Protein AF-A0A3C1KCQ5-F1 (afdb_monomer_lite)

InterPro domains:
  IPR006982 Glutamate synthase, central-N [PF04898] (1-25)
  IPR013785 Aldolase-type TIM barrel [G3DSA:3.20.20.70] (1-63)

Organism: NCBI:txid400772

Radius of gyration: 16.11 Å; chains: 1; bounding box: 41×17×37 Å

pLDDT: mean 93.95, std 4.59, range [69.25, 98.38]

Structure (mmCIF, N/CA/C/O backbone):
data_AF-A0A3C1KCQ5-F1
#
_entry.id   AF-A0A3C1KCQ5-F1
#
loop_
_atom_site.group_PDB
_atom_site.id
_atom_site.type_symbol
_atom_site.label_atom_id
_atom_site.label_alt_id
_atom_site.label_comp_id
_atom_site.label_asym_id
_atom_site.label_entity_id
_atom_site.label_seq_id
_atom_site.pdbx_PDB_ins_code
_atom_site.Cartn_x
_atom_site.Cartn_y
_atom_site.Cartn_z
_atom_site.occupancy
_atom_site.B_iso_or_equiv
_atom_site.auth_seq_id
_atom_site.auth_comp_id
_atom_site.auth_asym_id
_atom_site.auth_atom_id
_atom_site.pdbx_PDB_model_num
ATOM 1 N N . ILE A 1 1 ? 2.318 6.461 15.256 1.00 85.31 1 ILE A N 1
ATOM 2 C CA . ILE A 1 1 ? 1.375 6.294 14.120 1.00 85.31 1 ILE A CA 1
ATOM 3 C C . ILE A 1 1 ? 0.003 5.901 14.660 1.00 85.31 1 ILE A C 1
ATOM 5 O O . ILE A 1 1 ? -0.890 6.729 14.612 1.00 85.31 1 ILE A O 1
ATOM 9 N N . MET A 1 2 ? -0.126 4.741 15.309 1.00 90.56 2 MET A N 1
ATOM 10 C CA . MET A 1 2 ? -1.382 4.236 15.895 1.00 90.56 2 MET A CA 1
ATOM 11 C C . MET A 1 2 ? -2.090 5.204 16.860 1.00 90.56 2 MET A C 1
ATOM 13 O O . MET A 1 2 ? -3.286 5.439 16.729 1.00 90.56 2 MET A O 1
ATOM 17 N N . SER A 1 3 ? -1.342 5.846 17.766 1.00 92.31 3 SER A N 1
ATOM 18 C CA . SER A 1 3 ? -1.899 6.806 18.730 1.00 92.31 3 SER A CA 1
ATOM 19 C C . SER A 1 3 ? -2.509 8.057 18.089 1.00 92.31 3 SER A C 1
ATOM 21 O O . SER A 1 3 ? -3.388 8.664 18.689 1.00 92.31 3 SER A O 1
ATOM 23 N N . LYS A 1 4 ? -2.106 8.426 16.860 1.00 92.56 4 LYS A N 1
ATOM 24 C CA . LYS A 1 4 ? -2.745 9.526 16.111 1.00 92.56 4 LYS A CA 1
ATOM 25 C C . LYS A 1 4 ? -4.172 9.175 15.678 1.00 92.56 4 LYS A C 1
ATOM 27 O O . LYS A 1 4 ? -4.980 10.074 15.511 1.00 92.56 4 LYS A O 1
ATOM 32 N N . MET A 1 5 ? -4.460 7.882 15.525 1.00 92.19 5 MET A N 1
ATOM 33 C CA . MET A 1 5 ? -5.767 7.341 15.141 1.00 92.19 5 MET A CA 1
ATOM 34 C C . MET A 1 5 ? -6.548 6.802 16.351 1.00 92.19 5 MET A C 1
ATOM 36 O O . MET A 1 5 ? -7.567 6.146 16.180 1.00 92.19 5 MET A O 1
ATOM 40 N N . GLY A 1 6 ? -6.052 7.020 17.578 1.00 92.81 6 GLY A N 1
ATOM 41 C CA . GLY A 1 6 ? -6.686 6.521 18.803 1.00 92.81 6 GLY A CA 1
ATOM 42 C C . GLY A 1 6 ? -6.574 5.006 19.017 1.00 92.81 6 GLY A C 1
ATOM 43 O O . GLY A 1 6 ? -7.280 4.462 19.862 1.00 92.81 6 GLY A O 1
ATOM 44 N N . ILE A 1 7 ? -5.696 4.313 18.282 1.00 93.06 7 ILE A N 1
ATOM 45 C CA . ILE A 1 7 ? -5.504 2.864 18.416 1.00 93.06 7 ILE A CA 1
ATOM 46 C C . ILE A 1 7 ? -4.390 2.581 19.427 1.00 93.06 7 ILE A C 1
ATOM 48 O O . ILE A 1 7 ? -3.255 3.036 19.265 1.00 93.06 7 ILE A O 1
ATOM 52 N N . SER A 1 8 ? -4.714 1.787 20.449 1.00 94.00 8 SER A N 1
ATOM 53 C CA . SER A 1 8 ? -3.830 1.529 21.597 1.00 94.00 8 SER A CA 1
ATOM 54 C C . SER A 1 8 ? -3.152 0.156 21.584 1.00 94.00 8 SER A C 1
ATOM 56 O O . SER A 1 8 ? -2.271 -0.090 22.404 1.00 94.00 8 SER A O 1
ATOM 58 N N . THR A 1 9 ? -3.523 -0.747 20.670 1.00 94.38 9 THR A N 1
ATOM 59 C CA . THR A 1 9 ? -2.943 -2.097 20.570 1.00 94.38 9 THR A CA 1
ATOM 60 C C . THR A 1 9 ? -2.556 -2.427 19.133 1.00 94.38 9 THR A C 1
ATOM 62 O O . THR A 1 9 ? -3.233 -2.042 18.179 1.00 94.38 9 THR A O 1
ATOM 65 N N . VAL A 1 10 ? -1.449 -3.157 18.963 1.00 90.88 10 VAL A N 1
ATOM 66 C CA . VAL A 1 10 ? -0.963 -3.559 17.630 1.00 90.88 10 VAL A CA 1
ATOM 67 C C . VAL A 1 10 ? -1.951 -4.503 16.953 1.00 90.88 10 VAL A C 1
ATOM 69 O O . VAL A 1 10 ? -2.182 -4.374 15.757 1.00 90.88 10 VAL A O 1
ATOM 72 N N . SER A 1 11 ? -2.590 -5.390 17.718 1.00 92.81 11 SER A N 1
ATOM 73 C CA . SER A 1 11 ? -3.616 -6.298 17.201 1.00 92.81 11 SER A CA 1
ATOM 74 C C . SER A 1 11 ? -4.813 -5.558 16.606 1.00 92.81 11 SER A C 1
ATOM 76 O O . SER A 1 11 ? -5.332 -5.997 15.590 1.00 92.81 11 SER A O 1
ATOM 78 N N . SER A 1 12 ? -5.221 -4.428 17.191 1.00 89.94 12 SER A N 1
ATOM 79 C CA . SER A 1 12 ? -6.303 -3.602 16.646 1.00 89.94 12 SER A CA 1
ATOM 80 C C . SER A 1 12 ? -5.866 -2.728 15.472 1.00 89.94 12 SER A C 1
ATOM 82 O O . SER A 1 12 ? -6.720 -2.265 14.729 1.00 89.94 12 SER A O 1
ATOM 84 N N . TYR A 1 13 ? -4.566 -2.472 15.298 1.00 92.06 13 TYR A N 1
ATOM 85 C CA . TYR A 1 13 ? -4.045 -1.750 14.132 1.00 92.06 13 TYR A CA 1
ATOM 86 C C . TYR A 1 13 ? -3.798 -2.677 12.938 1.00 92.06 13 TYR A C 1
ATOM 88 O O . TYR A 1 13 ? -3.973 -2.278 11.787 1.00 92.06 13 TYR A O 1
ATOM 96 N N . ALA A 1 14 ? -3.387 -3.917 13.202 1.00 90.00 14 ALA A N 1
ATOM 97 C CA . ALA A 1 14 ? -3.165 -4.923 12.178 1.00 90.00 14 ALA A CA 1
ATOM 98 C C . ALA A 1 14 ? -4.464 -5.176 11.398 1.00 90.00 14 ALA A C 1
ATOM 100 O O . ALA A 1 14 ? -5.488 -5.527 11.974 1.00 90.00 14 ALA A O 1
ATOM 101 N N . GLY A 1 15 ? -4.429 -4.963 10.082 1.00 86.38 15 GLY A N 1
ATOM 102 C CA . GLY A 1 15 ? -5.601 -5.125 9.217 1.00 86.38 15 GLY A CA 1
ATOM 103 C C . GLY A 1 15 ? -6.635 -3.996 9.293 1.00 86.38 15 GLY A C 1
ATOM 104 O O . GLY A 1 15 ? -7.570 -4.011 8.506 1.00 86.38 15 GLY A O 1
ATOM 105 N N . ALA A 1 16 ? -6.456 -2.985 10.153 1.00 90.88 16 ALA A N 1
ATOM 106 C CA . ALA A 1 16 ? -7.378 -1.848 10.244 1.00 90.88 16 ALA A CA 1
ATOM 107 C C . ALA A 1 16 ? -7.353 -0.932 9.010 1.00 90.88 16 ALA A C 1
ATOM 109 O O . ALA A 1 16 ? -8.201 -0.055 8.901 1.00 90.88 16 ALA A O 1
ATOM 110 N N . GLN A 1 17 ? -6.352 -1.098 8.132 1.00 90.62 17 GLN A N 1
ATOM 111 C CA . GLN A 1 17 ? -6.152 -0.284 6.928 1.00 90.62 17 GLN A CA 1
ATOM 112 C C . GLN A 1 17 ? -6.264 1.224 7.221 1.00 90.62 17 GLN A C 1
ATOM 114 O O . GLN A 1 17 ? -6.918 1.967 6.503 1.00 90.62 17 GLN A O 1
ATOM 119 N N . ALA A 1 18 ? -5.631 1.687 8.309 1.00 91.94 18 ALA A N 1
ATOM 120 C CA . ALA A 1 18 ? -5.674 3.086 8.746 1.00 91.94 18 ALA A CA 1
ATOM 121 C C . ALA A 1 18 ? -4.794 4.001 7.861 1.00 91.94 18 ALA A C 1
ATOM 123 O O . ALA A 1 18 ? -3.870 4.656 8.353 1.00 91.94 18 ALA A O 1
ATOM 124 N N . PHE A 1 19 ? -5.052 3.994 6.553 1.00 92.69 19 PHE A N 1
ATOM 125 C CA . PHE A 1 19 ? -4.395 4.780 5.513 1.00 92.69 19 PHE A CA 1
ATOM 126 C C . PHE A 1 19 ? -5.356 5.034 4.336 1.00 92.69 19 PHE A C 1
ATOM 128 O O . PHE A 1 19 ? -6.364 4.352 4.190 1.00 92.69 19 PHE A O 1
ATOM 135 N N . GLU A 1 20 ? -5.022 6.011 3.493 1.00 94.50 20 GLU A N 1
ATOM 136 C CA . GLU A 1 20 ?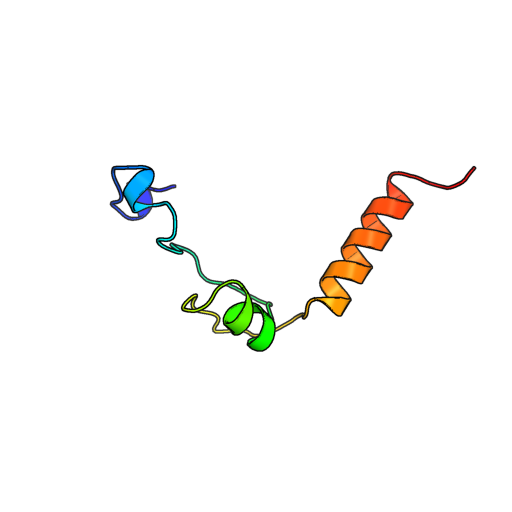 -5.680 6.265 2.204 1.00 94.50 20 GLU A CA 1
ATOM 137 C C . GLU A 1 20 ? -4.669 5.967 1.091 1.00 94.50 20 GLU A C 1
ATOM 139 O O . GLU A 1 20 ? -3.505 6.376 1.178 1.00 94.50 20 GLU A O 1
ATOM 144 N N . ALA A 1 21 ? -5.091 5.240 0.060 1.00 95.88 21 ALA A N 1
ATOM 145 C CA . ALA A 1 21 ? -4.261 4.967 -1.102 1.00 95.88 21 ALA A CA 1
ATOM 146 C C . ALA A 1 21 ? -4.401 6.094 -2.132 1.00 95.88 21 ALA A C 1
ATOM 148 O O . ALA A 1 21 ? -5.505 6.459 -2.533 1.00 95.88 21 ALA A O 1
ATOM 149 N N . VAL A 1 22 ? -3.279 6.619 -2.619 1.00 95.94 22 VAL A N 1
ATOM 150 C CA . VAL A 1 22 ? -3.258 7.691 -3.624 1.00 95.94 22 VAL A CA 1
ATOM 151 C C . VAL A 1 22 ? -2.399 7.251 -4.800 1.00 95.94 22 VAL A C 1
ATOM 153 O O . VAL A 1 22 ? -1.246 6.869 -4.610 1.00 95.94 22 VAL A O 1
ATOM 156 N N . GLY A 1 23 ? -2.950 7.316 -6.014 1.00 95.88 23 GLY A N 1
ATOM 157 C CA . GLY A 1 23 ? -2.223 6.988 -7.242 1.00 95.88 23 GLY A CA 1
ATOM 158 C C . GLY A 1 23 ? -2.102 5.490 -7.528 1.00 95.88 23 GLY A C 1
ATOM 159 O O . GLY A 1 23 ? -1.290 5.102 -8.365 1.00 95.88 23 GLY A O 1
ATOM 160 N N . LEU A 1 24 ? -2.903 4.651 -6.868 1.00 96.94 24 LEU A N 1
ATOM 161 C CA . LEU A 1 24 ? -3.019 3.222 -7.163 1.00 96.94 24 LEU A CA 1
ATOM 162 C C . LEU A 1 24 ? -4.314 2.954 -7.931 1.00 96.94 24 LEU A C 1
ATOM 164 O O . LEU A 1 24 ? -5.334 3.591 -7.685 1.00 96.94 24 LEU A O 1
ATOM 168 N N . SER A 1 25 ? -4.272 2.044 -8.899 1.00 96.88 25 SER A N 1
ATOM 169 C CA . SER A 1 25 ? -5.461 1.648 -9.662 1.00 96.88 25 SER A CA 1
ATOM 170 C C . SER A 1 25 ? -6.516 0.985 -8.769 1.00 96.88 25 SER A C 1
ATOM 172 O O . SER A 1 25 ? -6.185 0.270 -7.823 1.00 96.88 25 SER A O 1
ATOM 174 N N . GLY A 1 26 ? -7.795 1.194 -9.102 1.00 96.19 26 GLY A N 1
ATOM 175 C CA . GLY A 1 26 ? -8.917 0.587 -8.379 1.0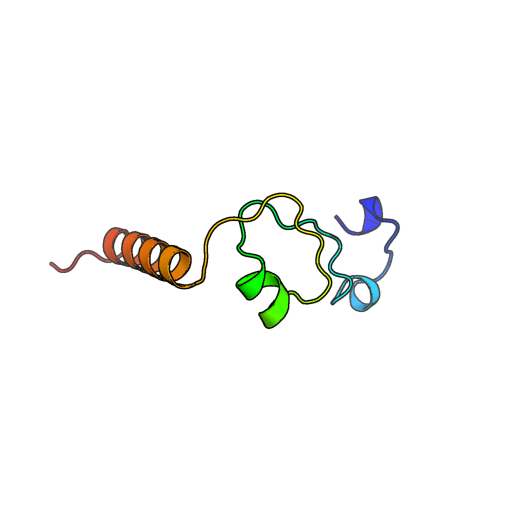0 96.19 26 GLY A CA 1
ATOM 176 C C . GLY A 1 26 ? -8.848 -0.940 -8.369 1.00 96.19 26 GLY A C 1
ATOM 177 O O . GLY A 1 26 ? -8.972 -1.534 -7.311 1.00 96.19 26 GLY A O 1
ATOM 178 N N . GLU A 1 27 ? -8.516 -1.569 -9.502 1.00 96.12 27 GLU A N 1
ATOM 179 C CA . GLU A 1 27 ? -8.366 -3.032 -9.597 1.00 96.12 27 GLU A CA 1
ATOM 180 C C . GLU A 1 27 ? -7.314 -3.583 -8.621 1.00 96.12 27 GLU A C 1
ATOM 182 O O . GLU A 1 27 ? -7.516 -4.626 -7.998 1.00 96.12 27 GLU A O 1
ATOM 187 N N . LEU A 1 28 ? -6.197 -2.867 -8.446 1.00 96.62 28 LEU A N 1
ATOM 188 C CA . LEU A 1 28 ? -5.150 -3.244 -7.499 1.00 96.62 28 LEU A CA 1
ATOM 189 C C . LEU A 1 28 ? -5.628 -3.098 -6.050 1.00 96.62 28 LEU A C 1
ATOM 191 O O . LEU A 1 28 ? -5.344 -3.965 -5.221 1.00 96.62 28 LEU A O 1
ATOM 195 N N . ILE A 1 29 ? -6.357 -2.025 -5.738 1.00 96.81 29 ILE A N 1
ATOM 196 C CA . ILE A 1 29 ? -6.954 -1.839 -4.411 1.00 96.81 29 ILE A CA 1
ATOM 197 C C . ILE A 1 29 ? -7.984 -2.929 -4.133 1.00 96.81 29 ILE A C 1
ATOM 199 O O . ILE A 1 29 ? -7.911 -3.575 -3.092 1.00 96.81 29 ILE A O 1
ATOM 203 N N . ASP A 1 30 ? -8.880 -3.205 -5.072 1.00 95.69 30 ASP A N 1
ATOM 204 C CA . ASP A 1 30 ? -9.941 -4.191 -4.901 1.00 95.69 30 ASP A CA 1
ATOM 205 C C . ASP A 1 30 ? -9.384 -5.600 -4.681 1.00 95.69 30 ASP A C 1
ATOM 207 O O . ASP A 1 30 ? -9.909 -6.340 -3.848 1.00 95.69 30 ASP A O 1
ATOM 211 N N . ALA A 1 31 ? -8.299 -5.961 -5.371 1.00 96.75 31 ALA A N 1
ATOM 212 C CA . ALA A 1 31 ? -7.688 -7.282 -5.262 1.00 96.75 31 ALA A CA 1
ATOM 213 C C . ALA A 1 31 ? -6.793 -7.465 -4.022 1.00 96.75 31 ALA A C 1
ATOM 215 O O . ALA A 1 31 ? -6.752 -8.565 -3.467 1.00 96.75 31 ALA A O 1
ATOM 216 N N . TYR A 1 32 ? -6.060 -6.429 -3.593 1.00 95.69 32 TYR A N 1
ATOM 217 C CA . TYR A 1 32 ? -4.981 -6.583 -2.599 1.00 95.69 32 TYR A CA 1
ATOM 218 C C . TYR A 1 32 ? -5.139 -5.726 -1.336 1.00 95.69 32 TYR A C 1
ATOM 220 O O . TYR A 1 32 ? -4.537 -6.038 -0.308 1.00 95.69 32 TYR A O 1
ATOM 228 N N . PHE A 1 33 ? -5.960 -4.677 -1.384 1.00 95.19 33 PHE A N 1
ATOM 229 C CA . PHE A 1 33 ? -6.230 -3.752 -0.278 1.00 95.19 33 PHE A CA 1
ATOM 230 C C . PHE A 1 33 ? -7.731 -3.459 -0.161 1.00 95.19 33 PHE A C 1
ATOM 232 O O . PHE A 1 33 ? -8.143 -2.320 0.056 1.00 95.19 33 PHE A O 1
ATOM 239 N N . THR A 1 34 ? -8.559 -4.493 -0.335 1.00 95.25 34 THR A N 1
ATOM 240 C CA . THR A 1 34 ? -10.015 -4.355 -0.421 1.00 95.25 34 THR A CA 1
ATOM 241 C C . THR A 1 34 ? -10.553 -3.550 0.760 1.00 95.25 34 THR A C 1
ATOM 243 O O . THR A 1 34 ? -10.232 -3.851 1.912 1.00 95.25 34 THR A O 1
ATOM 246 N N . GLY A 1 35 ? -11.374 -2.539 0.471 1.00 91.94 35 GLY A N 1
ATOM 247 C CA . GLY A 1 35 ? -11.957 -1.644 1.476 1.00 91.94 35 GLY A CA 1
ATOM 248 C C . GLY A 1 35 ? -11.119 -0.404 1.809 1.00 91.94 35 GLY A C 1
ATOM 249 O O . GLY A 1 35 ? -11.620 0.479 2.504 1.00 91.94 35 GLY A O 1
ATOM 250 N N . THR A 1 36 ? -9.894 -0.291 1.289 1.00 95.12 36 THR A N 1
ATOM 251 C CA . THR A 1 36 ? -9.081 0.924 1.427 1.00 95.12 36 THR A CA 1
ATOM 252 C C . THR A 1 36 ? -9.625 2.044 0.540 1.00 95.12 36 THR A C 1
ATOM 254 O O . THR A 1 36 ? -9.901 1.844 -0.642 1.00 95.12 36 THR A O 1
ATOM 257 N N . GLU A 1 37 ? -9.744 3.252 1.092 1.00 93.25 37 GLU A N 1
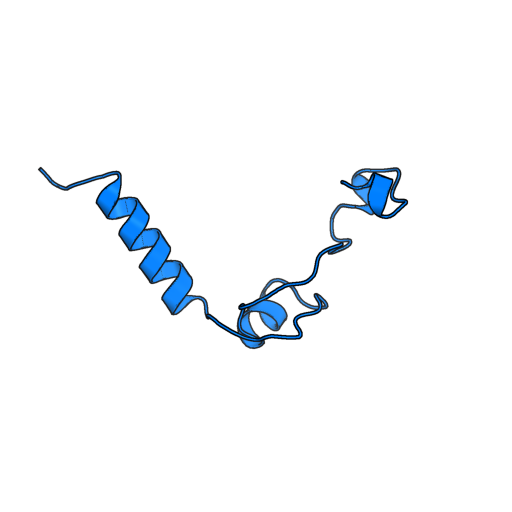ATOM 258 C CA . GLU A 1 37 ? -10.180 4.417 0.326 1.00 93.25 37 GLU A CA 1
ATOM 259 C C . GLU A 1 37 ? -9.094 4.857 -0.667 1.00 93.25 37 GLU A C 1
ATOM 261 O O . GLU A 1 37 ? -7.921 4.992 -0.308 1.00 93.25 37 GLU A O 1
ATOM 266 N N . SER A 1 38 ? -9.488 5.100 -1.920 1.00 92.75 38 SER A N 1
ATOM 267 C CA . SER A 1 38 ? -8.616 5.682 -2.939 1.00 92.75 38 SER A CA 1
ATOM 268 C C . SER A 1 38 ? -9.392 6.628 -3.847 1.00 92.75 38 SER A C 1
ATOM 270 O O . SER A 1 38 ? -10.104 6.210 -4.757 1.00 92.75 38 SER A O 1
ATOM 272 N N . LYS A 1 39 ? -9.281 7.934 -3.581 1.00 89.69 39 LYS A N 1
ATOM 273 C CA . LYS A 1 39 ? -9.998 8.969 -4.348 1.00 89.69 39 LYS A CA 1
ATOM 274 C C . LYS A 1 39 ? -9.363 9.266 -5.703 1.00 89.69 39 LYS A C 1
ATOM 276 O O . LYS A 1 39 ? -10.048 9.690 -6.629 1.00 89.69 39 LYS A O 1
ATOM 281 N N . LEU A 1 40 ? -8.050 9.084 -5.799 1.00 91.56 40 LEU A N 1
ATOM 282 C CA . LEU A 1 40 ? -7.279 9.321 -7.009 1.00 91.56 40 LEU A CA 1
ATOM 283 C C . LEU A 1 40 ? -6.668 7.998 -7.452 1.00 91.56 40 LEU A C 1
ATOM 285 O O . LEU A 1 40 ? -5.711 7.525 -6.837 1.00 91.56 40 LEU A O 1
ATOM 289 N N . GLY A 1 41 ? -7.229 7.433 -8.521 1.00 90.06 41 GLY A N 1
ATOM 290 C CA . GLY A 1 41 ? -6.693 6.234 -9.152 1.00 90.06 41 GLY A CA 1
ATOM 291 C C . GLY A 1 41 ? -5.291 6.456 -9.724 1.00 90.06 41 GLY A C 1
ATOM 292 O O . GLY A 1 41 ? -4.792 7.580 -9.801 1.00 90.06 41 GLY A O 1
ATOM 293 N N . GLY A 1 42 ? -4.655 5.379 -10.170 1.00 95.88 42 GLY A N 1
ATOM 294 C CA . GLY A 1 42 ? -3.361 5.482 -10.830 1.00 95.88 42 GLY A CA 1
ATOM 295 C C . GLY A 1 42 ? -2.833 4.148 -11.317 1.00 95.88 42 GLY A C 1
ATOM 296 O O . GLY A 1 42 ? -3.495 3.473 -12.100 1.00 95.88 42 GLY A O 1
ATOM 297 N N . ILE A 1 43 ? -1.620 3.801 -10.902 1.00 97.56 43 ILE A N 1
ATOM 298 C CA . ILE A 1 43 ? -0.843 2.740 -11.538 1.00 97.56 43 ILE A CA 1
ATOM 299 C C . ILE A 1 43 ? -1.290 1.332 -11.124 1.00 97.56 43 ILE A C 1
ATOM 301 O O . ILE A 1 43 ? -1.806 1.105 -10.024 1.00 97.56 43 ILE A O 1
ATOM 305 N N . GLY A 1 44 ? -1.092 0.383 -12.036 1.00 97.12 44 GLY A N 1
ATOM 306 C CA . GLY A 1 44 ? -1.310 -1.044 -11.825 1.00 97.12 44 GLY A CA 1
ATOM 307 C C . GLY A 1 44 ? -0.031 -1.797 -11.460 1.00 97.12 44 GLY A C 1
ATOM 308 O O . GLY A 1 44 ? 1.042 -1.217 -11.270 1.00 97.12 44 GLY A O 1
ATOM 309 N N . LEU A 1 45 ? -0.155 -3.123 -11.364 1.00 97.75 45 LEU A N 1
ATOM 310 C CA . LEU A 1 45 ? 0.964 -4.017 -11.049 1.00 97.75 45 LEU A CA 1
ATOM 311 C C . LEU A 1 45 ? 2.057 -4.020 -12.121 1.00 97.75 45 LEU A C 1
ATOM 313 O O . LEU A 1 45 ? 3.221 -4.223 -11.791 1.00 97.75 45 LEU A O 1
ATOM 317 N N . ASP A 1 46 ? 1.699 -3.804 -13.381 1.00 97.81 46 ASP A N 1
ATOM 318 C CA . ASP A 1 46 ? 2.615 -3.752 -14.519 1.00 97.81 46 ASP A CA 1
ATOM 319 C C . ASP A 1 46 ? 3.651 -2.631 -14.365 1.00 97.81 46 ASP A C 1
ATOM 321 O O . ASP A 1 46 ? 4.857 -2.873 -14.455 1.00 97.81 46 ASP A O 1
ATOM 325 N N . VAL A 1 47 ? 3.191 -1.422 -14.037 1.00 98.19 47 VAL A N 1
ATOM 326 C CA . VAL A 1 47 ? 4.064 -0.268 -13.802 1.00 98.19 47 VAL A CA 1
ATOM 327 C C . VAL A 1 47 ? 4.894 -0.476 -12.538 1.00 98.19 47 VAL A C 1
ATOM 329 O O . VAL A 1 47 ? 6.103 -0.253 -12.560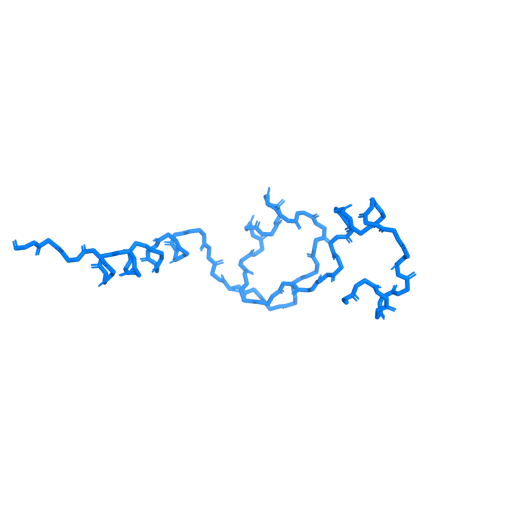 1.00 98.19 47 VAL A O 1
ATOM 332 N N . ILE A 1 48 ? 4.282 -0.963 -11.451 1.00 97.81 48 ILE A N 1
ATOM 333 C CA . ILE A 1 48 ? 4.999 -1.255 -10.198 1.00 97.81 48 ILE A CA 1
ATOM 334 C C . ILE A 1 48 ? 6.124 -2.269 -10.446 1.00 97.81 48 ILE A C 1
ATOM 336 O O . ILE A 1 48 ? 7.247 -2.077 -9.975 1.00 97.81 48 ILE A O 1
ATOM 340 N N . ALA A 1 49 ? 5.845 -3.331 -11.204 1.00 98.19 49 ALA A N 1
ATOM 341 C CA . ALA A 1 49 ? 6.823 -4.355 -11.544 1.00 98.19 49 ALA A CA 1
ATOM 342 C C . ALA A 1 49 ? 7.964 -3.785 -12.394 1.00 98.19 49 ALA A C 1
ATOM 344 O O . ALA A 1 49 ? 9.131 -4.036 -12.084 1.00 98.19 49 ALA A O 1
ATOM 345 N N . ALA A 1 50 ? 7.644 -2.987 -13.417 1.00 98.38 50 ALA A N 1
ATOM 346 C CA . ALA A 1 50 ? 8.639 -2.348 -14.272 1.00 98.38 50 ALA A CA 1
ATOM 347 C C . ALA A 1 50 ? 9.558 -1.408 -13.478 1.00 98.38 50 ALA A C 1
ATOM 349 O O . ALA A 1 50 ? 10.782 -1.486 -13.607 1.00 98.38 50 ALA A O 1
ATOM 350 N N . GLU A 1 51 ? 9.002 -0.561 -12.608 1.00 97.94 51 GLU A N 1
ATOM 351 C CA . GLU A 1 51 ? 9.830 0.326 -11.793 1.00 97.94 51 GLU A CA 1
ATOM 352 C C . GLU A 1 51 ? 10.674 -0.436 -10.764 1.00 97.94 51 GLU A C 1
ATOM 354 O O . GLU A 1 51 ? 11.818 -0.061 -10.496 1.00 97.94 51 GLU A O 1
ATOM 359 N N . ASN A 1 52 ? 10.128 -1.497 -10.164 1.00 98.12 52 ASN A N 1
ATOM 360 C CA . ASN A 1 52 ? 10.878 -2.331 -9.229 1.00 98.12 52 ASN A CA 1
ATOM 361 C C . ASN A 1 52 ? 12.051 -3.033 -9.932 1.00 98.12 52 ASN A C 1
ATOM 363 O O . ASN A 1 52 ? 13.169 -3.023 -9.417 1.00 98.12 52 ASN A O 1
ATOM 367 N N . ALA A 1 53 ? 11.824 -3.570 -11.134 1.00 97.94 53 ALA A N 1
ATOM 368 C CA . ALA A 1 53 ? 12.870 -4.173 -11.956 1.00 97.94 53 ALA A CA 1
ATOM 369 C C . ALA A 1 53 ? 13.947 -3.151 -12.356 1.00 97.94 53 ALA A C 1
ATOM 371 O O . ALA A 1 53 ? 15.135 -3.447 -12.252 1.00 97.94 53 ALA A O 1
ATOM 372 N N . ALA A 1 54 ? 13.557 -1.929 -12.734 1.00 98.00 54 ALA A N 1
ATOM 373 C CA . ALA A 1 54 ? 14.505 -0.862 -13.055 1.00 98.00 54 ALA A CA 1
ATOM 374 C C . ALA A 1 54 ? 15.387 -0.482 -11.850 1.00 98.00 54 ALA A C 1
ATOM 376 O O . ALA A 1 54 ? 16.602 -0.344 -11.990 1.00 98.00 54 ALA A O 1
ATOM 377 N N . ARG A 1 55 ? 14.799 -0.367 -10.647 1.00 98.00 55 ARG A N 1
ATOM 378 C CA . ARG A 1 55 ? 15.552 -0.123 -9.400 1.00 98.00 55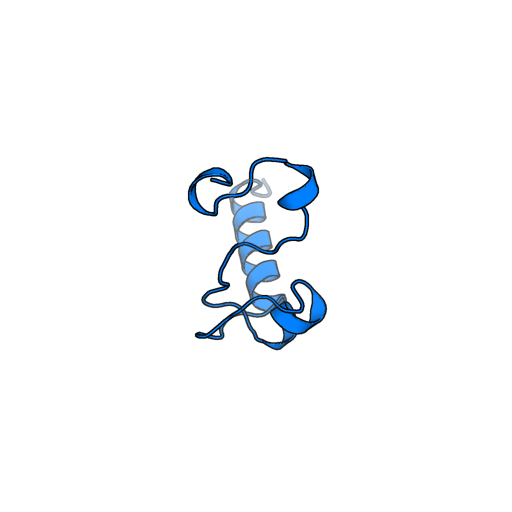 ARG A CA 1
ATOM 379 C C . ARG A 1 55 ? 16.490 -1.282 -9.064 1.00 98.00 55 ARG A C 1
ATOM 381 O O . ARG A 1 55 ? 17.598 -1.042 -8.593 1.00 98.00 55 ARG A O 1
ATOM 388 N N . HIS A 1 56 ? 16.062 -2.516 -9.323 1.00 97.81 56 HIS A N 1
ATOM 389 C CA . HIS A 1 56 ? 16.899 -3.697 -9.142 1.00 97.81 56 HIS A CA 1
ATOM 390 C C . HIS A 1 56 ? 18.100 -3.687 -10.095 1.00 97.81 56 HIS A C 1
ATOM 392 O O . HIS A 1 56 ? 19.228 -3.755 -9.623 1.00 97.81 56 HIS A O 1
ATOM 398 N N . ALA A 1 57 ? 17.885 -3.515 -11.401 1.00 97.31 57 ALA A N 1
ATOM 399 C CA . ALA A 1 57 ? 18.965 -3.460 -12.391 1.00 97.31 57 ALA A CA 1
ATOM 400 C C . ALA A 1 57 ? 19.957 -2.316 -12.116 1.00 97.31 57 ALA A C 1
ATOM 402 O O . ALA A 1 57 ? 21.158 -2.472 -12.302 1.00 97.31 57 ALA A O 1
ATOM 403 N N . PHE A 1 58 ? 19.471 -1.176 -11.614 1.00 96.81 58 PHE A N 1
ATOM 404 C CA . PHE A 1 58 ? 20.341 -0.081 -11.184 1.00 96.81 58 PHE A CA 1
ATOM 405 C C . PHE A 1 58 ? 21.235 -0.463 -9.992 1.00 96.81 58 PHE A C 1
ATOM 407 O O . PHE A 1 58 ? 22.395 -0.061 -9.939 1.00 96.81 58 PHE A O 1
ATOM 414 N N . ALA A 1 59 ? 20.706 -1.223 -9.030 1.00 97.38 59 ALA A N 1
ATOM 415 C CA . ALA A 1 59 ? 21.460 -1.680 -7.863 1.00 97.38 59 ALA A CA 1
ATOM 416 C C . ALA A 1 59 ? 22.382 -2.879 -8.164 1.00 97.38 59 ALA A C 1
ATOM 418 O O . ALA A 1 59 ? 23.364 -3.074 -7.448 1.00 97.38 59 ALA A O 1
ATOM 419 N N . TYR A 1 60 ? 22.075 -3.652 -9.211 1.00 96.25 60 TYR A N 1
ATOM 420 C CA . TYR A 1 60 ? 22.816 -4.834 -9.657 1.00 96.25 60 TYR A CA 1
ATOM 421 C C . TYR A 1 60 ? 23.105 -4.762 -11.168 1.00 96.25 60 TYR A C 1
ATOM 423 O O . TYR A 1 60 ? 22.452 -5.464 -11.944 1.00 96.25 60 TYR A O 1
ATOM 431 N N . PRO A 1 61 ? 24.048 -3.910 -11.610 1.00 92.06 61 PRO A N 1
ATOM 432 C CA . PRO A 1 61 ? 24.483 -3.889 -13.002 1.00 92.06 61 PRO A CA 1
ATOM 433 C C . PRO A 1 61 ? 25.117 -5.2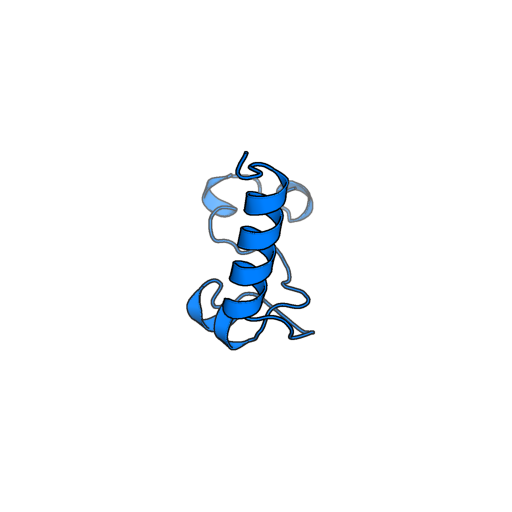34 -13.366 1.00 92.06 61 PRO A C 1
ATOM 435 O O . PRO A 1 61 ? 25.890 -5.782 -12.582 1.00 92.06 61 PRO A O 1
ATOM 438 N N . GLU A 1 62 ? 24.792 -5.763 -14.542 1.00 83.44 62 GLU A N 1
ATOM 439 C CA . GLU A 1 62 ? 25.572 -6.857 -15.119 1.00 83.44 62 GLU A CA 1
ATOM 440 C C . GLU A 1 62 ? 26.937 -6.289 -15.546 1.00 83.44 62 GLU A C 1
ATOM 442 O O . GLU A 1 62 ? 26.983 -5.219 -16.159 1.00 83.44 62 GLU A O 1
ATOM 447 N N . ASP A 1 63 ? 28.022 -6.963 -15.146 1.00 69.25 63 ASP A N 1
ATOM 448 C CA . ASP A 1 63 ? 29.409 -6.595 -15.484 1.00 69.25 63 ASP A CA 1
ATOM 449 C C . ASP A 1 63 ? 29.662 -6.554 -17.004 1.00 69.25 63 ASP A C 1
ATOM 451 O O . ASP A 1 63 ? 29.172 -7.458 -17.726 1.00 69.25 63 ASP A O 1
#

Secondary structure (DSSP, 8-state):
-GGGGT---HHHHTT---S---SB-HHHHHHHSTT---SS--B-HHHHHHHHHHHHHHHS---

Sequence (63 aa):
IMSKMGISTVSSYAGAQAFEAVGLSGELIDAYFTGTESKLGGIGLDVIAAENAARHAFAYPED

Foldseek 3Di:
DCVVVVHDDPVCVVLPLPDADEADAPVQCCVPVNPHHYPHHHDDPVVVVVVVVVVVCVVPPDD